Protein AF-A0A954MP20-F1 (afdb_monomer)

pLDDT: mean 70.69, std 10.23, range [48.25, 87.81]

Secondary structure (DSSP, 8-state):
---HHHHHHHHHHTT---------GGG--PPPGGG-----HHHHHHHHHHHHHHHHHHHHHHHHHHHHHHHHHHHHHHHHHHHH---SSSHHHHHHHHHHHHHHHHHHHHHHHHHHHHHTS---HHHHHHHHHHHHHHHHHHHHHHHHHHSS-TT--------SS--

Solvent-accessible surface area (backbone atoms only — not comparable to full-atom values): 10198 Å² total; per-residue (Å²): 134,84,66,75,73,59,58,60,61,50,55,63,62,75,67,62,75,80,82,74,76,70,78,60,70,87,74,59,82,70,76,59,84,88,72,59,84,77,90,49,67,75,60,53,54,51,49,51,51,54,46,51,56,52,30,51,50,39,49,52,51,32,50,47,51,46,52,50,50,53,49,51,54,50,51,55,46,51,53,47,48,74,74,58,75,75,77,89,77,78,60,58,64,62,45,40,55,52,51,48,54,55,48,53,53,35,46,60,45,49,51,51,27,52,49,55,56,50,75,73,49,70,95,40,79,71,45,49,52,53,47,52,51,51,52,50,51,53,52,48,55,56,49,54,54,51,33,70,58,66,72,47,61,94,83,67,69,81,79,73,78,91,74,77,88,82,122

Sequence (167 aa):
MPRTSECNNLLSYLTQPPQSQRFDISKRNCPNPRNLPMPSHQLVDAIRIVVEWAALLIELLGAAIIVAGVTRVAFMRGTIRYLFHLDETGSYDSYKLQLGRTLLLGLEFLVAGDVVRTVALEPTLNNVSVLGLLVAIRTFLSWSLVVELEGRWPWERRRKDDNQAAQ

Structure (mmCIF, N/CA/C/O backbone):
data_AF-A0A954MP20-F1
#
_entry.id   AF-A0A954MP20-F1
#
loop_
_atom_site.group_PDB
_atom_site.id
_atom_site.type_symbol
_atom_site.label_atom_id
_atom_site.label_alt_id
_atom_site.label_comp_id
_atom_site.label_asym_id
_atom_site.label_entity_id
_atom_site.label_seq_id
_atom_site.pdbx_PDB_ins_code
_atom_site.Cartn_x
_atom_site.Cartn_y
_atom_site.Cartn_z
_atom_site.occupancy
_atom_site.B_iso_or_equiv
_atom_site.auth_seq_id
_atom_site.auth_comp_id
_atom_site.auth_asym_id
_atom_site.auth_atom_id
_atom_site.pdbx_PDB_model_num
ATOM 1 N N . MET A 1 1 ? 59.941 35.543 -71.223 1.00 54.75 1 MET A N 1
ATOM 2 C CA . MET A 1 1 ? 58.768 34.808 -71.743 1.00 54.75 1 MET A CA 1
ATOM 3 C C . MET A 1 1 ? 58.861 33.369 -71.239 1.00 54.75 1 MET A C 1
ATOM 5 O O . MET A 1 1 ? 59.816 32.704 -71.627 1.00 54.75 1 MET A O 1
ATOM 9 N N . PRO A 1 2 ? 58.002 32.916 -70.307 1.00 53.09 2 PRO A N 1
ATOM 10 C CA . PRO A 1 2 ? 58.072 31.554 -69.770 1.00 53.09 2 PRO A CA 1
ATOM 11 C C . PRO A 1 2 ? 57.543 30.521 -70.781 1.00 53.09 2 PRO A C 1
ATOM 13 O O . PRO A 1 2 ? 56.690 30.833 -71.612 1.00 53.09 2 PRO A O 1
ATOM 16 N N . ARG A 1 3 ? 58.107 29.305 -70.739 1.00 57.53 3 ARG A N 1
ATOM 17 C CA . ARG A 1 3 ? 57.841 28.202 -71.677 1.00 57.53 3 ARG A CA 1
ATOM 18 C C . ARG A 1 3 ? 56.378 27.763 -71.616 1.00 57.53 3 ARG A C 1
ATOM 20 O O . ARG A 1 3 ? 55.845 27.473 -70.550 1.00 57.53 3 ARG A O 1
ATOM 27 N N . THR A 1 4 ? 55.781 27.580 -72.789 1.00 59.91 4 THR A N 1
ATOM 28 C CA . THR A 1 4 ? 54.437 27.016 -73.009 1.00 59.91 4 THR A CA 1
ATOM 29 C C . THR A 1 4 ? 54.218 25.635 -72.372 1.00 59.91 4 THR A C 1
ATOM 31 O O . THR A 1 4 ? 53.076 25.231 -72.172 1.00 59.91 4 THR A O 1
ATOM 34 N N . SER A 1 5 ? 55.283 24.919 -71.994 1.00 58.00 5 SER A N 1
ATOM 35 C CA . SER A 1 5 ? 55.200 23.608 -71.340 1.00 58.00 5 SER A CA 1
ATOM 36 C C . SER A 1 5 ? 54.710 23.657 -69.888 1.00 58.00 5 SER A C 1
ATOM 38 O O . SER A 1 5 ? 54.125 22.684 -69.423 1.00 58.00 5 SER A O 1
ATOM 40 N N . GLU A 1 6 ? 54.923 24.760 -69.161 1.00 59.94 6 GLU A N 1
ATOM 41 C CA . GLU A 1 6 ? 54.501 24.862 -67.751 1.00 59.94 6 GLU A CA 1
ATOM 42 C C . GLU A 1 6 ? 53.010 25.205 -67.604 1.00 59.94 6 GLU A C 1
ATOM 44 O O . GLU A 1 6 ? 52.360 24.742 -66.667 1.00 59.94 6 GLU A O 1
ATOM 49 N N . CYS A 1 7 ? 52.427 25.928 -68.570 1.00 57.91 7 CYS A N 1
ATOM 50 C CA . CYS A 1 7 ? 50.992 26.239 -68.567 1.00 57.91 7 CYS A CA 1
ATOM 51 C C . CYS A 1 7 ? 50.109 24.994 -68.75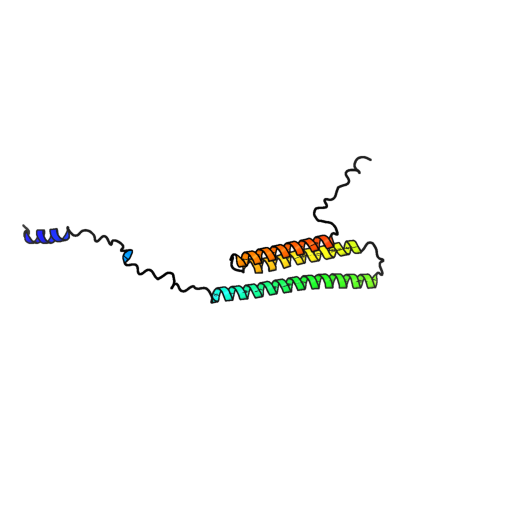2 1.00 57.91 7 CYS A C 1
ATOM 53 O O . CYS A 1 7 ? 49.050 24.912 -68.133 1.00 57.91 7 CYS A O 1
ATOM 55 N N . ASN A 1 8 ? 50.546 24.000 -69.534 1.00 61.44 8 ASN A N 1
ATOM 56 C CA . ASN A 1 8 ? 49.760 22.778 -69.741 1.00 61.44 8 ASN A CA 1
ATOM 57 C C . ASN A 1 8 ? 49.689 21.901 -68.483 1.00 61.44 8 ASN A C 1
ATOM 59 O O . ASN A 1 8 ? 48.638 21.332 -68.204 1.00 61.44 8 ASN A O 1
ATOM 63 N N . ASN A 1 9 ? 50.764 21.843 -67.689 1.00 63.47 9 ASN A N 1
ATOM 64 C CA . ASN A 1 9 ? 50.770 21.078 -66.439 1.00 63.47 9 ASN A CA 1
ATOM 65 C C . ASN A 1 9 ? 49.927 21.738 -65.340 1.00 63.47 9 ASN A C 1
ATOM 67 O O . ASN A 1 9 ? 49.312 21.041 -64.537 1.00 63.47 9 ASN A O 1
ATOM 71 N N . LEU A 1 10 ? 49.839 23.070 -65.303 1.00 58.66 10 LEU A N 1
ATOM 72 C CA . LEU A 1 10 ? 48.977 23.764 -64.340 1.00 58.66 10 LEU A CA 1
ATOM 73 C C . LEU A 1 10 ? 47.486 23.662 -64.696 1.00 58.66 10 LEU A C 1
ATOM 75 O O . LEU A 1 10 ? 46.653 23.550 -63.797 1.00 58.66 10 LEU A O 1
ATOM 79 N N . LEU A 1 11 ? 47.141 23.610 -65.987 1.00 60.56 11 LEU A N 1
ATOM 80 C CA . LEU A 1 11 ? 45.756 23.415 -66.429 1.00 60.56 11 LEU A CA 1
ATOM 81 C C . LEU A 1 11 ? 45.202 22.026 -66.047 1.00 60.56 11 LEU A C 1
ATOM 83 O O . LEU A 1 11 ? 44.003 21.888 -65.794 1.00 60.56 11 LEU A O 1
ATOM 87 N N . SER A 1 12 ? 46.070 21.012 -65.930 1.00 62.41 12 SER A N 1
ATOM 88 C CA . SER A 1 12 ? 45.699 19.685 -65.415 1.00 62.41 12 SER A CA 1
ATOM 89 C C . SER A 1 12 ? 45.431 19.643 -63.907 1.00 62.41 12 SER A C 1
ATOM 91 O O . SER A 1 12 ? 44.674 18.786 -63.460 1.00 62.41 12 SER A O 1
ATOM 93 N N . TYR A 1 13 ? 45.987 20.566 -63.113 1.00 57.72 13 TYR A N 1
ATOM 94 C CA . TYR A 1 13 ? 45.679 20.640 -61.676 1.00 57.72 13 TYR A CA 1
ATOM 95 C C . TYR A 1 13 ? 44.371 21.392 -61.397 1.00 57.72 13 TYR A C 1
ATOM 97 O O . TYR A 1 13 ? 43.641 21.040 -60.475 1.00 57.72 13 TYR A O 1
ATOM 105 N N . LEU A 1 14 ? 44.027 22.390 -62.218 1.00 61.72 14 LEU A N 1
ATOM 106 C CA . LEU A 1 14 ? 42.816 23.205 -62.038 1.00 61.72 14 LEU A CA 1
ATOM 107 C C . LEU A 1 14 ? 41.520 22.531 -62.528 1.00 61.72 14 LEU A C 1
ATOM 109 O O . LEU A 1 14 ? 40.439 23.090 -62.363 1.00 61.72 14 LEU A O 1
ATOM 113 N N . THR A 1 15 ? 41.609 21.332 -63.109 1.00 59.34 15 THR A N 1
ATOM 114 C CA . THR A 1 15 ? 40.466 20.533 -63.591 1.00 59.34 15 THR A CA 1
ATOM 115 C C . THR A 1 15 ? 40.148 19.323 -62.707 1.00 59.34 15 THR A C 1
ATOM 117 O O . THR A 1 15 ? 39.376 18.452 -63.106 1.00 59.34 15 THR A O 1
ATOM 120 N N . GLN A 1 16 ? 40.684 19.258 -61.483 1.00 63.69 16 GLN A N 1
ATOM 121 C CA . GLN A 1 16 ? 40.251 18.260 -60.505 1.00 63.69 16 GLN A CA 1
ATOM 122 C C . GLN A 1 16 ? 39.015 18.768 -59.746 1.00 63.69 16 GLN A C 1
ATOM 124 O O . GLN A 1 16 ? 39.123 19.734 -58.987 1.00 63.69 16 GLN A O 1
ATOM 129 N N . PRO A 1 17 ? 37.829 18.148 -59.919 1.00 60.59 17 PRO A N 1
ATOM 130 C CA . PRO A 1 17 ? 36.687 18.479 -59.083 1.00 60.59 17 PRO A CA 1
ATOM 131 C C . PRO A 1 17 ? 37.026 18.149 -57.621 1.00 60.59 17 PRO A C 1
ATOM 133 O O . PRO A 1 17 ? 37.695 17.140 -57.364 1.00 60.59 17 PRO A O 1
ATOM 136 N N . PRO A 1 18 ? 36.568 18.955 -56.646 1.00 57.44 18 PRO A N 1
ATOM 137 C CA . PRO A 1 18 ? 36.721 18.609 -55.243 1.00 57.44 18 PRO A CA 1
ATOM 138 C C . PRO A 1 18 ? 36.077 17.240 -55.027 1.00 57.44 18 PRO A C 1
ATOM 140 O O . PRO A 1 18 ? 34.925 17.023 -55.408 1.00 57.44 18 PRO A O 1
ATOM 143 N N . GLN A 1 19 ? 36.847 16.307 -54.462 1.00 60.12 19 GLN A N 1
ATOM 144 C CA . GLN A 1 19 ? 36.378 14.994 -54.033 1.00 60.12 19 GLN A CA 1
ATOM 145 C C . GLN A 1 19 ? 35.199 15.210 -53.086 1.00 60.12 19 GLN A C 1
ATOM 147 O O . GLN A 1 19 ? 35.375 15.411 -51.884 1.00 60.12 19 GLN A O 1
ATOM 152 N N . SER A 1 20 ? 33.981 15.208 -53.632 1.00 55.97 20 SER A N 1
ATOM 153 C CA . SER A 1 20 ? 32.793 15.069 -52.815 1.00 55.97 20 SER A CA 1
ATOM 154 C C . SER A 1 20 ? 32.921 13.685 -52.201 1.00 55.97 20 SER A C 1
ATOM 156 O O . SER A 1 20 ? 32.721 12.668 -52.866 1.00 55.97 20 SER A O 1
ATOM 158 N N . GLN A 1 21 ? 33.358 13.637 -50.942 1.00 61.50 21 GLN A N 1
ATOM 159 C CA . GLN A 1 21 ? 33.193 12.465 -50.102 1.00 61.50 21 GLN A CA 1
ATOM 160 C C . GLN A 1 21 ? 31.689 12.270 -49.961 1.00 61.50 21 GLN A C 1
ATOM 162 O O . GLN A 1 21 ? 31.052 12.724 -49.013 1.00 61.50 21 GLN A O 1
ATOM 167 N N . ARG A 1 22 ? 31.102 11.652 -50.985 1.00 59.44 22 ARG A N 1
ATOM 168 C CA . ARG A 1 22 ? 29.764 11.106 -50.974 1.00 59.44 22 ARG A CA 1
ATOM 169 C C . ARG A 1 22 ? 29.811 10.089 -49.844 1.00 59.44 22 ARG A C 1
ATOM 171 O O . ARG A 1 22 ? 30.388 9.020 -50.001 1.00 59.44 22 ARG A O 1
ATOM 178 N N . PHE A 1 23 ? 29.338 10.514 -48.676 1.00 62.81 23 PHE A N 1
ATOM 179 C CA . PHE A 1 23 ? 29.313 9.742 -47.446 1.00 62.81 23 PHE A CA 1
ATOM 180 C C . PHE A 1 23 ? 28.591 8.433 -47.769 1.00 62.81 23 PHE A C 1
ATOM 182 O O . PHE A 1 23 ? 27.371 8.413 -47.931 1.00 62.81 23 PHE A O 1
ATOM 189 N N . ASP A 1 24 ? 29.358 7.370 -48.005 1.00 61.50 24 ASP A N 1
ATOM 190 C CA . ASP A 1 24 ? 28.831 6.123 -48.540 1.00 61.50 24 ASP A CA 1
ATOM 191 C C . ASP A 1 24 ? 28.158 5.360 -47.398 1.00 61.50 24 ASP A C 1
ATOM 193 O O . ASP A 1 24 ? 28.754 4.528 -46.710 1.00 61.50 24 ASP A O 1
ATOM 197 N N . ILE A 1 25 ? 26.888 5.698 -47.151 1.00 61.41 25 ILE A N 1
ATOM 198 C CA . ILE A 1 25 ? 26.038 5.042 -46.152 1.00 61.41 25 ILE A CA 1
ATOM 199 C C . ILE A 1 25 ? 25.963 3.528 -46.425 1.00 61.41 25 ILE A C 1
ATOM 201 O O . ILE A 1 25 ? 25.756 2.760 -45.487 1.00 61.41 25 ILE A O 1
ATOM 205 N N . SER A 1 26 ? 26.204 3.090 -47.669 1.00 65.25 26 SER A N 1
ATOM 206 C CA . SER A 1 26 ? 26.162 1.686 -48.082 1.00 65.25 26 SER A CA 1
ATOM 207 C C . SER A 1 26 ? 27.328 0.846 -47.554 1.00 65.25 26 SER A C 1
ATOM 209 O O . SER A 1 26 ? 27.229 -0.379 -47.538 1.00 65.25 26 SER A O 1
ATOM 211 N N . LYS A 1 27 ? 28.429 1.472 -47.121 1.00 58.22 27 LYS A N 1
ATOM 212 C CA . LYS A 1 27 ? 29.595 0.788 -46.534 1.00 58.22 27 LYS A CA 1
ATOM 213 C C . LYS A 1 27 ? 29.585 0.798 -45.007 1.00 58.22 27 LYS A C 1
ATOM 215 O O . LYS A 1 27 ? 30.504 0.255 -44.393 1.00 58.22 27 LYS A O 1
ATOM 220 N N . ARG A 1 28 ? 28.568 1.394 -44.370 1.00 69.75 28 ARG A N 1
ATOM 221 C CA . ARG A 1 28 ? 28.416 1.284 -42.918 1.00 69.75 28 ARG A CA 1
ATOM 222 C C . ARG A 1 28 ? 28.079 -0.164 -42.592 1.00 69.75 28 ARG A C 1
ATOM 224 O O . ARG A 1 28 ? 26.984 -0.634 -42.882 1.00 69.75 28 ARG A O 1
ATOM 231 N N . ASN A 1 29 ? 29.049 -0.865 -42.009 1.00 70.50 29 ASN A N 1
ATOM 232 C CA . ASN A 1 29 ? 28.870 -2.194 -41.444 1.00 70.50 29 ASN A CA 1
ATOM 233 C C . ASN A 1 29 ? 27.948 -2.057 -40.222 1.00 70.50 29 ASN A C 1
ATOM 235 O O . ASN A 1 29 ? 28.411 -1.901 -39.094 1.00 70.50 29 ASN A O 1
ATOM 239 N N . CYS A 1 30 ? 26.639 -1.971 -40.466 1.00 68.94 30 CYS A N 1
ATOM 240 C CA . CYS A 1 30 ? 25.651 -1.857 -39.409 1.00 68.94 30 CYS A CA 1
ATOM 241 C C . CYS A 1 30 ? 25.698 -3.149 -38.583 1.00 68.94 30 CYS A C 1
ATOM 243 O O . CYS A 1 30 ? 25.493 -4.227 -39.149 1.00 68.94 30 CYS A O 1
ATOM 245 N N . PRO A 1 31 ? 25.963 -3.078 -37.268 1.00 69.69 31 PRO A N 1
ATOM 246 C CA . PRO A 1 31 ? 25.858 -4.252 -36.421 1.00 69.69 31 PRO A CA 1
ATOM 247 C C . PRO A 1 31 ? 24.433 -4.804 -36.523 1.00 69.69 31 PRO A C 1
ATOM 249 O O . PRO A 1 31 ? 23.455 -4.056 -36.494 1.00 69.69 31 PRO A O 1
ATOM 252 N N . ASN A 1 32 ? 24.316 -6.121 -36.690 1.00 78.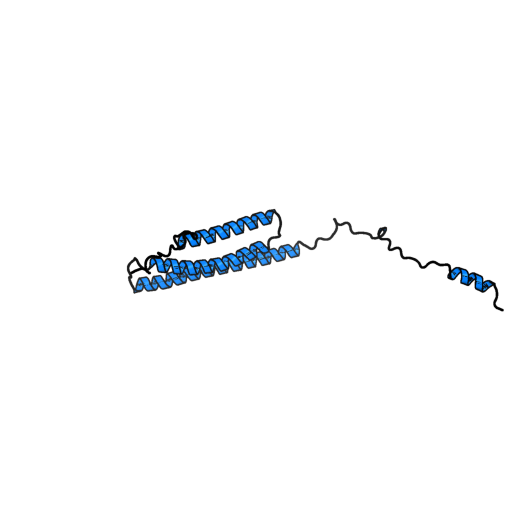06 32 ASN A N 1
ATOM 253 C CA . ASN A 1 32 ? 23.025 -6.795 -36.747 1.00 78.06 32 ASN A CA 1
ATOM 254 C C . ASN A 1 32 ? 22.259 -6.511 -35.437 1.00 78.06 32 ASN A C 1
ATOM 256 O O . ASN A 1 32 ? 22.792 -6.828 -34.370 1.00 78.06 32 ASN A O 1
ATOM 260 N N . PRO A 1 33 ? 21.030 -5.962 -35.474 1.00 69.12 33 PRO A N 1
ATOM 261 C CA . PRO A 1 33 ? 20.286 -5.590 -34.269 1.00 69.12 33 PRO A CA 1
ATOM 262 C C . PRO A 1 33 ? 19.947 -6.778 -33.352 1.00 69.12 33 PRO A C 1
ATOM 264 O O . PRO A 1 33 ? 19.604 -6.580 -32.193 1.00 69.12 33 PRO A O 1
ATOM 267 N N . ARG A 1 34 ? 20.079 -8.021 -33.834 1.00 74.56 34 ARG A N 1
ATOM 268 C CA . ARG A 1 34 ? 19.972 -9.232 -33.001 1.00 74.56 34 ARG A CA 1
ATOM 269 C C . ARG A 1 34 ? 21.188 -9.494 -32.109 1.00 74.56 34 ARG A C 1
ATOM 271 O O . ARG A 1 34 ? 21.071 -10.242 -31.148 1.00 74.56 34 ARG A O 1
ATOM 278 N N . ASN A 1 35 ? 22.333 -8.896 -32.428 1.00 68.75 35 ASN A N 1
ATOM 279 C CA . ASN A 1 35 ? 23.622 -9.191 -31.801 1.00 68.75 35 ASN A CA 1
ATOM 280 C C . ASN A 1 35 ? 24.103 -8.032 -30.912 1.00 68.75 35 ASN A C 1
ATOM 282 O O . ASN A 1 35 ? 25.288 -7.943 -30.594 1.00 68.75 35 ASN A O 1
ATOM 286 N N . LEU A 1 36 ? 23.198 -7.121 -30.545 1.00 78.81 36 LEU A N 1
ATOM 287 C CA . LEU A 1 36 ? 23.486 -6.077 -29.570 1.00 78.81 36 LEU A CA 1
ATOM 288 C C . LEU A 1 36 ? 23.639 -6.737 -28.190 1.00 78.81 36 LEU A C 1
ATOM 290 O O . LEU A 1 36 ? 22.712 -7.422 -27.751 1.00 78.81 36 LEU A O 1
ATOM 294 N N . PRO A 1 37 ? 24.781 -6.568 -27.497 1.00 65.75 37 PRO A N 1
ATOM 295 C CA . PRO A 1 37 ? 24.908 -7.021 -26.120 1.00 65.75 37 PRO A CA 1
ATOM 296 C C . PRO A 1 37 ? 23.893 -6.242 -25.283 1.00 65.75 37 PRO A C 1
ATOM 298 O O . PRO A 1 37 ? 24.040 -5.039 -25.096 1.00 65.75 37 PRO A O 1
ATOM 301 N N . MET A 1 38 ? 22.834 -6.913 -24.829 1.00 68.69 38 MET A N 1
ATOM 302 C CA . MET A 1 38 ? 21.820 -6.324 -23.954 1.00 68.69 38 MET A CA 1
ATOM 303 C C . MET A 1 38 ? 22.445 -6.137 -22.561 1.00 68.69 3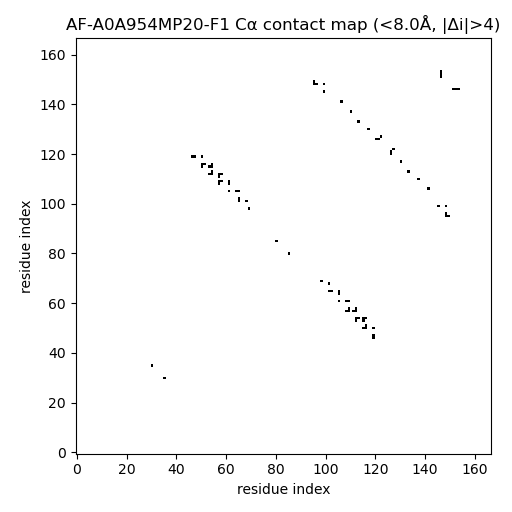8 MET A C 1
ATOM 305 O O . MET A 1 38 ? 22.676 -7.135 -21.873 1.00 68.69 38 MET A O 1
ATOM 309 N N . PRO A 1 39 ? 22.722 -4.907 -22.095 1.00 64.75 39 PRO A N 1
ATOM 310 C CA . PRO A 1 39 ? 23.233 -4.700 -20.748 1.00 64.75 39 PRO A CA 1
ATOM 311 C C . PRO A 1 39 ? 22.037 -4.773 -19.791 1.00 64.75 39 PRO A C 1
ATOM 313 O O . PRO A 1 39 ? 21.283 -3.811 -19.704 1.00 64.75 39 PRO A O 1
ATOM 316 N N . SER A 1 40 ? 21.761 -5.919 -19.150 1.00 60.91 40 SER A N 1
ATOM 317 C CA . SER A 1 40 ? 20.485 -6.030 -18.405 1.0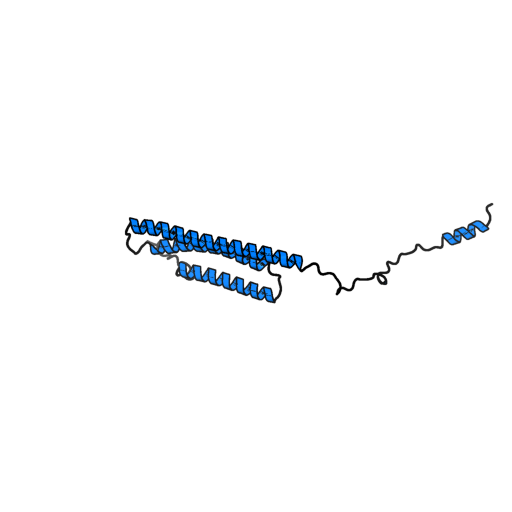0 60.91 40 SER A CA 1
ATOM 318 C C . SER A 1 40 ? 20.395 -7.023 -17.242 1.00 60.91 40 SER A C 1
ATOM 320 O O . SER A 1 40 ? 19.758 -6.672 -16.258 1.00 60.91 40 SER A O 1
ATOM 322 N N . HIS A 1 41 ? 21.036 -8.199 -17.250 1.00 61.28 41 HIS A N 1
ATOM 323 C CA . HIS A 1 41 ? 20.802 -9.166 -16.155 1.00 61.28 41 HIS A CA 1
ATOM 324 C C . HIS A 1 41 ? 21.316 -8.695 -14.782 1.00 61.28 41 HIS A C 1
ATOM 326 O O . HIS A 1 41 ? 20.551 -8.659 -13.825 1.00 61.28 41 HIS A O 1
ATOM 332 N N . GLN A 1 42 ? 22.566 -8.222 -14.683 1.00 75.00 42 GLN A N 1
ATOM 333 C CA . GLN A 1 42 ? 23.117 -7.801 -13.383 1.00 75.00 42 GLN A CA 1
ATOM 334 C C . GLN A 1 42 ? 22.418 -6.571 -12.778 1.00 75.00 42 GLN A C 1
ATOM 336 O O . GLN A 1 42 ? 22.336 -6.447 -11.560 1.00 75.00 42 GLN A O 1
ATOM 341 N N . LEU A 1 43 ? 21.905 -5.662 -13.613 1.00 77.25 43 LEU A N 1
ATOM 342 C CA . LEU A 1 43 ? 21.218 -4.456 -13.147 1.00 77.25 43 LEU A CA 1
ATOM 343 C C . LEU A 1 43 ? 19.800 -4.770 -12.657 1.00 77.25 43 LEU A C 1
ATOM 345 O O . LEU A 1 43 ? 19.392 -4.268 -11.612 1.00 77.25 43 LEU A O 1
ATOM 349 N N . VAL A 1 44 ? 19.061 -5.610 -13.387 1.00 77.25 44 VAL A N 1
ATOM 350 C CA . VAL A 1 44 ? 17.694 -6.001 -13.014 1.00 77.25 44 VAL A CA 1
ATOM 351 C C . VAL A 1 44 ? 17.701 -6.827 -11.726 1.00 77.25 44 VAL A C 1
ATOM 353 O O . VAL A 1 44 ? 16.888 -6.571 -10.840 1.00 77.25 44 VAL A O 1
ATOM 356 N N . ASP A 1 45 ? 18.659 -7.745 -11.569 1.00 82.62 45 ASP A N 1
ATOM 357 C CA . ASP A 1 45 ? 18.794 -8.552 -10.350 1.00 82.62 45 ASP A CA 1
ATOM 358 C C . ASP A 1 45 ? 19.183 -7.690 -9.137 1.00 82.62 45 ASP A C 1
ATOM 360 O O . ASP A 1 45 ? 18.617 -7.846 -8.053 1.00 82.62 45 ASP A O 1
ATOM 364 N N . ALA A 1 46 ? 20.080 -6.714 -9.326 1.00 83.31 46 ALA A N 1
ATOM 365 C CA . ALA A 1 46 ? 20.446 -5.763 -8.279 1.00 83.31 46 ALA A CA 1
ATOM 366 C C . ALA A 1 46 ? 19.255 -4.894 -7.838 1.00 83.31 46 ALA A C 1
ATOM 368 O O . ALA A 1 46 ? 19.039 -4.707 -6.640 1.00 83.31 46 ALA A O 1
ATOM 369 N N . ILE A 1 47 ? 18.453 -4.394 -8.785 1.00 82.00 47 ILE A N 1
ATOM 370 C CA . ILE A 1 47 ? 17.253 -3.600 -8.482 1.00 82.00 47 ILE A CA 1
ATOM 371 C C . ILE A 1 47 ? 16.225 -4.447 -7.726 1.00 82.00 47 ILE A C 1
ATOM 373 O O . ILE A 1 47 ? 15.701 -3.991 -6.710 1.00 82.00 47 ILE A O 1
ATOM 377 N N . ARG A 1 48 ? 15.965 -5.684 -8.170 1.00 83.75 48 ARG A N 1
ATOM 378 C CA . ARG A 1 48 ? 15.021 -6.599 -7.505 1.00 83.75 48 ARG A CA 1
ATOM 379 C C . ARG A 1 48 ? 15.413 -6.867 -6.058 1.00 83.75 48 ARG A C 1
ATOM 381 O O . ARG A 1 48 ? 14.566 -6.738 -5.182 1.00 83.75 48 ARG A O 1
ATOM 388 N N . ILE A 1 49 ? 16.692 -7.146 -5.808 1.00 86.12 49 ILE A N 1
ATOM 389 C CA . ILE A 1 49 ? 17.228 -7.336 -4.457 1.00 86.12 49 ILE A CA 1
ATOM 390 C C . ILE A 1 49 ? 16.970 -6.105 -3.588 1.00 86.12 49 ILE A C 1
ATOM 392 O O 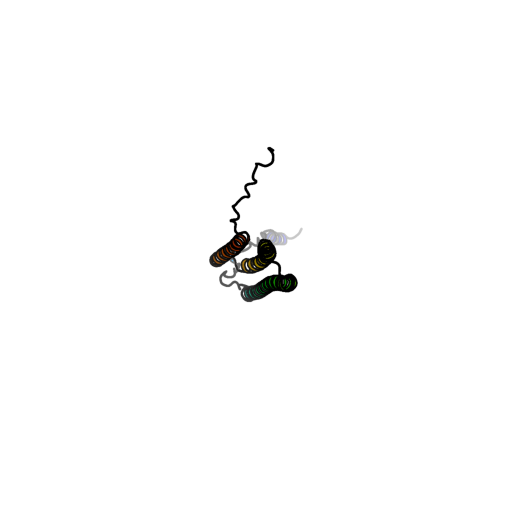. ILE A 1 49 ? 16.391 -6.229 -2.512 1.00 86.12 49 ILE A O 1
ATOM 396 N N . VAL A 1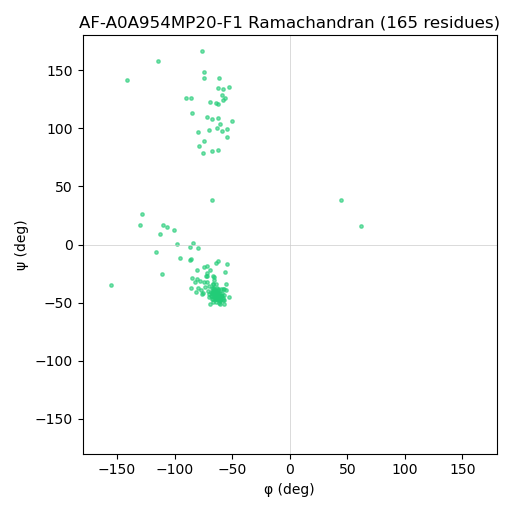 50 ? 17.332 -4.907 -4.053 1.00 85.25 50 VAL A N 1
ATOM 397 C CA . VAL A 1 50 ? 17.147 -3.675 -3.267 1.00 85.25 50 VAL A CA 1
ATOM 398 C C . VAL A 1 50 ? 15.672 -3.441 -2.942 1.00 85.25 50 VAL A C 1
ATOM 400 O O . VAL A 1 50 ? 15.336 -3.078 -1.817 1.00 85.25 50 VAL A O 1
ATOM 403 N N . VAL A 1 51 ? 14.789 -3.675 -3.910 1.00 83.06 51 VAL A N 1
ATOM 404 C CA . VAL A 1 51 ? 13.340 -3.493 -3.767 1.00 83.06 51 VAL A CA 1
ATOM 405 C C . VAL A 1 51 ? 12.749 -4.498 -2.792 1.00 83.06 51 VAL A C 1
ATOM 407 O O . VAL A 1 51 ? 11.916 -4.124 -1.972 1.00 83.06 51 VAL A O 1
ATOM 410 N N . GLU A 1 52 ? 13.177 -5.755 -2.859 1.00 82.06 52 GLU A N 1
ATOM 411 C CA . GLU A 1 52 ? 12.705 -6.806 -1.966 1.00 82.06 52 GLU A CA 1
ATOM 412 C C . GLU A 1 52 ? 13.100 -6.500 -0.519 1.00 82.06 52 GLU A C 1
ATOM 414 O O . GLU A 1 52 ? 12.233 -6.473 0.352 1.00 82.06 52 GLU A O 1
ATOM 419 N N . TRP A 1 53 ? 14.360 -6.126 -0.274 1.00 87.81 53 TRP A N 1
ATOM 420 C CA . TRP A 1 53 ? 14.813 -5.689 1.051 1.00 87.81 53 TRP A CA 1
ATOM 421 C C . TRP A 1 53 ? 14.095 -4.426 1.540 1.00 87.81 53 TRP A C 1
ATOM 423 O O . TRP A 1 53 ? 13.727 -4.346 2.712 1.00 87.81 53 TRP A O 1
ATOM 433 N N . ALA A 1 54 ? 13.866 -3.447 0.661 1.00 81.44 54 ALA A N 1
ATOM 434 C CA . ALA A 1 54 ? 13.145 -2.226 1.008 1.00 81.44 54 ALA A CA 1
ATOM 435 C C . ALA A 1 54 ? 11.682 -2.512 1.376 1.00 81.44 54 ALA A C 1
ATOM 437 O O . ALA A 1 54 ? 11.197 -2.015 2.391 1.00 81.44 54 ALA A O 1
ATOM 438 N N . ALA A 1 55 ? 10.989 -3.340 0.591 1.00 81.25 55 ALA A N 1
ATOM 439 C CA . ALA A 1 55 ? 9.614 -3.739 0.865 1.00 81.25 55 ALA A CA 1
ATOM 440 C C . ALA A 1 55 ? 9.511 -4.490 2.200 1.00 81.25 55 ALA A C 1
ATOM 442 O O . ALA A 1 55 ? 8.656 -4.156 3.017 1.00 81.25 55 ALA A O 1
ATOM 443 N N . LEU A 1 56 ? 10.427 -5.429 2.453 1.00 84.44 56 LEU A N 1
ATOM 444 C CA . LEU A 1 56 ? 10.465 -6.227 3.681 1.00 84.44 56 LEU A CA 1
ATOM 445 C C . LEU A 1 56 ? 10.728 -5.348 4.915 1.00 84.44 56 LEU A C 1
ATOM 447 O O . LEU A 1 56 ? 10.079 -5.514 5.944 1.00 84.44 56 LEU A O 1
ATOM 451 N N . LEU A 1 57 ? 11.618 -4.354 4.807 1.00 84.69 57 LEU A N 1
ATOM 452 C CA . LEU A 1 57 ? 11.839 -3.366 5.869 1.00 84.69 57 LEU A CA 1
ATOM 453 C C . LEU A 1 57 ? 10.586 -2.537 6.161 1.00 84.69 57 LEU A C 1
ATOM 455 O O . LEU A 1 57 ? 10.257 -2.329 7.328 1.00 84.69 57 LEU A O 1
ATOM 459 N N . ILE A 1 58 ? 9.885 -2.067 5.125 1.00 77.31 58 ILE A N 1
ATOM 460 C CA . ILE A 1 58 ? 8.662 -1.272 5.297 1.00 77.31 58 ILE A CA 1
ATOM 461 C C . ILE A 1 58 ? 7.543 -2.126 5.903 1.00 77.31 58 ILE A C 1
ATOM 463 O O . ILE A 1 58 ? 6.849 -1.660 6.805 1.00 77.31 58 ILE A O 1
ATOM 467 N N . GLU A 1 59 ? 7.394 -3.375 5.462 1.00 79.81 59 GLU A N 1
ATOM 468 C CA . GLU A 1 59 ? 6.427 -4.323 6.018 1.00 79.81 59 GLU A CA 1
ATOM 469 C C . GLU A 1 59 ? 6.701 -4.585 7.503 1.00 79.81 59 GLU A C 1
ATOM 471 O O . GLU A 1 59 ? 5.798 -4.472 8.334 1.00 79.81 59 GLU A O 1
ATOM 476 N N . LEU A 1 60 ? 7.959 -4.848 7.859 1.00 83.56 60 LEU A N 1
ATOM 477 C CA . LEU A 1 60 ? 8.368 -5.124 9.235 1.00 83.56 60 LEU A CA 1
ATOM 478 C C . LEU A 1 60 ? 8.197 -3.892 10.134 1.00 83.56 60 LEU A C 1
ATOM 480 O O . LEU A 1 60 ? 7.761 -4.012 11.279 1.00 83.56 60 LEU A O 1
ATOM 484 N N . LEU A 1 61 ? 8.465 -2.697 9.605 1.00 80.00 61 LEU A N 1
ATOM 485 C CA . LEU A 1 61 ? 8.264 -1.433 10.309 1.00 80.00 61 LEU A CA 1
ATOM 486 C C . LEU A 1 61 ? 6.772 -1.118 10.499 1.00 80.00 61 LEU A C 1
ATOM 488 O O . LEU A 1 61 ? 6.361 -0.749 11.599 1.00 80.00 61 LEU A O 1
ATOM 492 N N . GLY A 1 62 ? 5.945 -1.333 9.473 1.00 73.00 62 GLY A N 1
ATOM 493 C CA . GLY A 1 62 ? 4.488 -1.210 9.561 1.00 73.00 62 GLY A CA 1
ATOM 494 C C . GLY A 1 62 ? 3.891 -2.183 10.581 1.00 73.00 62 GLY A C 1
ATOM 495 O O . GLY A 1 62 ? 3.132 -1.772 11.461 1.00 73.00 62 GLY A O 1
ATOM 496 N N . ALA A 1 63 ? 4.301 -3.453 10.535 1.00 76.56 63 ALA A N 1
ATOM 497 C CA . ALA A 1 63 ? 3.906 -4.466 11.508 1.00 76.56 63 ALA A CA 1
ATOM 498 C C . ALA A 1 63 ? 4.337 -4.086 12.934 1.00 76.56 63 ALA A C 1
ATOM 500 O O . ALA A 1 63 ? 3.534 -4.169 13.865 1.00 76.56 63 ALA A O 1
ATOM 501 N N . ALA A 1 64 ? 5.570 -3.601 13.114 1.00 81.06 64 ALA A N 1
ATOM 502 C CA . ALA A 1 64 ? 6.070 -3.153 14.410 1.00 81.06 64 ALA A CA 1
ATOM 503 C C . ALA A 1 64 ? 5.262 -1.972 14.970 1.00 81.06 64 ALA A C 1
ATOM 505 O O . ALA A 1 64 ? 4.938 -1.978 16.157 1.00 81.06 64 ALA A O 1
ATOM 506 N N . ILE A 1 65 ? 4.883 -0.993 14.139 1.00 78.44 65 ILE A N 1
ATOM 507 C CA . ILE A 1 65 ? 4.030 0.136 14.553 1.00 78.44 65 ILE A CA 1
ATOM 508 C C . ILE A 1 65 ? 2.654 -0.360 15.005 1.00 78.44 65 ILE A C 1
ATOM 510 O O . ILE A 1 65 ? 2.175 0.063 16.059 1.00 78.44 65 ILE A O 1
ATOM 514 N N . ILE A 1 66 ? 2.030 -1.269 14.248 1.00 74.69 66 ILE A N 1
ATOM 515 C CA . ILE A 1 66 ? 0.722 -1.842 14.600 1.00 74.69 66 ILE A CA 1
ATOM 516 C C . ILE A 1 66 ? 0.817 -2.576 15.941 1.00 74.69 66 ILE A C 1
ATOM 518 O O . ILE A 1 66 ? 0.048 -2.288 16.860 1.00 74.69 66 ILE A O 1
ATOM 522 N N . VAL A 1 67 ? 1.794 -3.475 16.089 1.00 81.19 67 VAL A N 1
ATOM 523 C CA . VAL A 1 67 ? 2.007 -4.243 17.323 1.00 81.19 67 VAL A CA 1
ATOM 524 C C . VAL A 1 67 ? 2.303 -3.316 18.500 1.00 81.19 67 VAL A C 1
ATOM 526 O O . VAL A 1 67 ? 1.707 -3.479 19.565 1.00 81.19 67 VAL A O 1
ATOM 529 N N . ALA A 1 68 ? 3.167 -2.314 18.329 1.00 78.56 68 ALA A N 1
ATOM 530 C CA . ALA A 1 68 ? 3.492 -1.352 19.376 1.00 78.56 68 ALA A CA 1
ATOM 531 C C . ALA A 1 68 ? 2.274 -0.504 19.775 1.00 78.56 68 ALA A C 1
ATOM 533 O O . ALA A 1 68 ? 2.037 -0.294 20.966 1.00 78.56 68 ALA A O 1
ATOM 534 N N . GLY A 1 69 ? 1.472 -0.055 18.806 1.00 73.75 69 GLY A N 1
ATOM 535 C CA . GLY A 1 69 ? 0.238 0.692 19.042 1.00 73.75 69 GLY A CA 1
ATOM 536 C C . GLY A 1 69 ? -0.784 -0.126 19.828 1.00 73.75 69 GLY A C 1
ATOM 537 O O . GLY A 1 69 ? -1.263 0.324 20.872 1.00 73.75 69 GLY A O 1
ATOM 538 N N . VAL A 1 70 ? -1.054 -1.357 19.382 1.00 72.88 70 VAL A N 1
ATOM 539 C CA . VAL A 1 70 ? -1.968 -2.288 20.061 1.00 72.88 70 VAL A CA 1
ATOM 540 C C . VAL A 1 70 ? -1.465 -2.609 21.466 1.00 72.88 70 VAL A C 1
ATOM 542 O O . VAL A 1 70 ? -2.227 -2.486 22.423 1.00 72.88 70 VAL A O 1
ATOM 545 N N . THR A 1 71 ? -0.182 -2.942 21.619 1.00 79.75 71 THR A N 1
ATOM 546 C CA . THR A 1 71 ? 0.419 -3.287 22.918 1.00 79.75 71 THR A CA 1
ATOM 547 C C . THR A 1 71 ? 0.371 -2.107 23.883 1.00 79.75 71 THR A C 1
ATOM 549 O O . THR A 1 71 ? -0.016 -2.275 25.037 1.00 79.75 71 THR A O 1
ATOM 552 N N . ARG A 1 72 ? 0.689 -0.889 23.426 1.00 79.81 72 ARG A N 1
ATOM 553 C CA . ARG A 1 72 ? 0.626 0.324 24.254 1.00 79.81 72 ARG A CA 1
ATOM 554 C C . ARG A 1 72 ? -0.800 0.610 24.724 1.00 79.81 72 ARG A C 1
ATOM 556 O O . ARG A 1 72 ? -1.001 0.881 25.906 1.00 79.81 72 ARG A O 1
ATOM 563 N N . VAL A 1 73 ? -1.787 0.544 23.827 1.00 72.75 73 VAL A N 1
ATOM 564 C CA . VAL A 1 73 ? -3.203 0.765 24.171 1.00 72.75 73 VAL A CA 1
ATOM 565 C C . VAL A 1 73 ? -3.711 -0.327 25.115 1.00 72.75 73 VAL A C 1
ATOM 567 O O . VAL A 1 73 ? -4.366 -0.010 26.109 1.00 72.75 73 VAL A O 1
ATOM 570 N N . ALA A 1 74 ? -3.375 -1.591 24.848 1.00 72.81 74 ALA A N 1
ATOM 571 C CA . ALA A 1 74 ? -3.743 -2.727 25.686 1.00 72.81 74 ALA A CA 1
ATOM 572 C C . ALA A 1 74 ? -3.121 -2.632 27.087 1.00 72.81 74 ALA A C 1
ATOM 574 O O . ALA A 1 74 ? -3.825 -2.824 28.072 1.00 72.81 74 ALA A O 1
ATOM 575 N N . PHE A 1 75 ? -1.843 -2.260 27.195 1.00 79.50 75 PHE A N 1
ATOM 576 C CA . PHE A 1 75 ? -1.144 -2.099 28.471 1.00 79.50 75 PHE A CA 1
ATOM 577 C C . PHE A 1 75 ? -1.695 -0.925 29.288 1.00 79.50 75 PHE A C 1
ATOM 579 O O . PHE A 1 75 ? -2.001 -1.069 30.472 1.00 79.50 75 PHE A O 1
ATOM 586 N N . MET A 1 76 ? -1.891 0.234 28.653 1.00 73.12 76 MET A N 1
ATOM 587 C CA . MET A 1 76 ? -2.415 1.428 29.318 1.00 73.12 76 MET A CA 1
ATOM 588 C C . MET A 1 76 ? -3.850 1.205 29.812 1.00 73.12 76 MET A C 1
ATOM 590 O O . MET A 1 76 ? -4.171 1.545 30.949 1.00 73.12 76 MET A O 1
ATOM 594 N N . ARG A 1 77 ? -4.701 0.554 29.008 1.00 65.00 77 ARG A N 1
ATOM 595 C CA . ARG A 1 77 ? -6.062 0.193 29.429 1.00 65.00 77 ARG A CA 1
ATOM 596 C C . ARG A 1 77 ? -6.108 -0.963 30.409 1.00 65.00 77 ARG A C 1
ATOM 598 O O . ARG A 1 77 ? -6.938 -0.912 31.298 1.00 65.00 77 ARG A O 1
ATOM 605 N N . GLY A 1 78 ? -5.25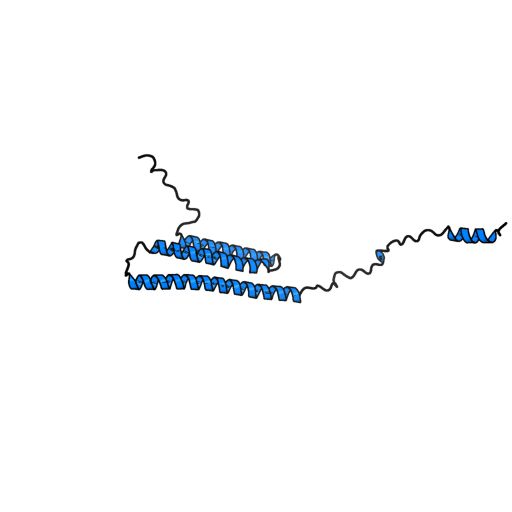4 -1.974 30.281 1.00 66.88 78 GLY A N 1
ATOM 606 C CA . GLY A 1 78 ? -5.151 -3.062 31.255 1.00 66.88 78 GLY A CA 1
ATOM 607 C C . GLY A 1 78 ? -4.796 -2.522 32.637 1.00 66.88 78 GLY A C 1
ATOM 608 O O . GLY A 1 78 ? -5.437 -2.875 33.620 1.00 66.88 78 GLY A O 1
ATOM 609 N N . THR A 1 79 ? -3.876 -1.559 32.685 1.00 66.44 79 THR A N 1
ATOM 610 C CA . THR A 1 79 ? -3.485 -0.863 33.917 1.00 66.44 79 THR A CA 1
ATOM 611 C C . THR A 1 79 ? -4.628 -0.004 34.467 1.00 66.44 79 THR A C 1
ATOM 613 O O . THR A 1 79 ? -4.957 -0.104 35.643 1.00 66.44 79 THR A O 1
ATOM 616 N N . ILE A 1 80 ? -5.295 0.791 33.622 1.00 57.19 80 ILE A N 1
ATOM 617 C CA . ILE A 1 80 ? -6.441 1.626 34.029 1.00 57.19 80 ILE A CA 1
ATOM 618 C C . ILE A 1 80 ? -7.646 0.771 34.452 1.00 57.19 80 ILE A C 1
ATOM 620 O O . ILE A 1 80 ? -8.311 1.100 35.424 1.00 57.19 80 ILE A O 1
ATOM 624 N N . ARG A 1 81 ? -7.924 -0.344 33.772 1.00 61.34 81 ARG A N 1
ATOM 625 C CA . ARG A 1 81 ? -9.048 -1.246 34.068 1.00 61.34 81 ARG A CA 1
ATOM 626 C C . ARG A 1 81 ? -8.819 -2.025 35.357 1.00 61.34 81 ARG A C 1
ATOM 628 O O . ARG A 1 81 ? -9.749 -2.153 36.145 1.00 61.34 81 ARG A O 1
ATOM 635 N N . TYR A 1 82 ? -7.584 -2.475 35.586 1.00 58.66 82 TYR A N 1
ATOM 636 C CA . TYR A 1 82 ? -7.174 -3.091 36.847 1.00 58.66 82 TYR A CA 1
ATOM 637 C C . TYR A 1 82 ? -7.290 -2.107 38.021 1.00 58.66 82 TYR A C 1
ATOM 639 O O . TYR A 1 82 ? -7.731 -2.496 39.098 1.00 58.66 82 TYR A O 1
ATOM 647 N N . LEU A 1 83 ? -6.958 -0.827 37.804 1.00 55.91 83 LEU A N 1
ATOM 648 C CA . LEU A 1 83 ? -6.961 0.185 38.862 1.00 55.91 83 LEU A CA 1
ATOM 649 C C . LEU A 1 83 ? -8.331 0.845 39.111 1.00 55.91 83 LEU A C 1
ATOM 651 O O . LEU A 1 83 ? -8.586 1.259 40.237 1.00 55.91 83 LEU A O 1
ATOM 655 N N . PHE A 1 84 ? -9.208 0.952 38.104 1.00 56.19 84 PHE A N 1
ATOM 656 C CA . PHE A 1 84 ? -10.438 1.754 38.204 1.00 56.19 84 PHE A CA 1
ATOM 657 C C . PHE A 1 84 ? -11.771 0.998 38.106 1.00 56.19 84 PHE A C 1
ATOM 659 O O . PHE A 1 84 ? -12.782 1.640 38.354 1.00 56.19 84 PHE A O 1
ATOM 666 N N . HIS A 1 85 ? -11.830 -0.310 37.803 1.00 52.31 85 HIS A N 1
ATOM 667 C CA . HIS A 1 85 ? -13.089 -1.097 37.848 1.00 52.31 85 HIS A CA 1
ATOM 668 C C . HIS A 1 85 ? -14.315 -0.387 37.206 1.00 52.31 85 HIS A C 1
ATOM 670 O O . HIS A 1 85 ? -15.426 -0.430 37.724 1.00 52.31 85 HIS A O 1
ATOM 676 N N . LEU A 1 86 ? -14.113 0.326 36.091 1.00 52.41 86 LEU A N 1
ATOM 677 C CA . LEU A 1 86 ? -15.164 1.137 35.469 1.00 52.41 86 LEU A CA 1
ATOM 678 C C . LEU A 1 86 ? -16.033 0.295 34.526 1.00 52.41 86 LEU A C 1
ATOM 680 O O . LEU A 1 86 ? -15.528 -0.369 33.615 1.00 52.41 86 LEU A O 1
ATOM 684 N N . ASP A 1 87 ? -17.333 0.374 34.789 1.00 49.00 87 ASP A N 1
ATOM 685 C CA . ASP A 1 87 ? -18.432 -0.361 34.170 1.00 49.00 87 ASP A CA 1
ATOM 686 C C . ASP A 1 87 ? -18.819 0.157 32.760 1.00 49.00 87 ASP A C 1
ATOM 688 O O . ASP A 1 87 ? -18.400 1.227 32.309 1.00 49.00 87 ASP A O 1
ATOM 692 N N . GLU A 1 88 ? -19.608 -0.649 32.049 1.00 59.94 88 GLU A N 1
ATOM 693 C CA . GLU A 1 88 ? -19.398 -1.069 30.653 1.00 59.94 88 GLU A CA 1
ATOM 694 C C . GLU A 1 88 ? -19.847 -0.205 29.448 1.00 59.94 88 GLU A C 1
ATOM 696 O O . GLU A 1 88 ? -19.625 -0.643 28.323 1.00 59.94 88 GLU A O 1
ATOM 701 N N . THR A 1 89 ? -20.429 0.993 29.546 1.00 52.00 89 THR A N 1
ATOM 702 C CA . THR A 1 89 ? -21.219 1.498 28.383 1.00 52.00 89 THR A CA 1
ATOM 703 C C . THR A 1 89 ? -20.663 2.698 27.600 1.00 52.00 89 THR A C 1
ATOM 705 O O . THR A 1 89 ? -20.916 2.801 26.403 1.00 52.00 89 THR A O 1
ATOM 708 N N . GLY A 1 90 ? -19.839 3.573 28.193 1.00 54.19 90 GLY A N 1
ATOM 709 C CA . GLY A 1 90 ? -19.278 4.755 27.495 1.00 54.19 90 GLY A CA 1
ATOM 710 C C . GLY A 1 90 ? -17.877 4.571 26.884 1.00 54.19 90 GLY A C 1
ATOM 711 O O . GLY A 1 90 ? -17.401 5.405 26.112 1.00 54.19 90 GLY A O 1
ATOM 712 N N . SER A 1 91 ? -17.181 3.483 27.227 1.00 57.72 91 SER A N 1
ATOM 713 C CA . SER A 1 91 ? -15.761 3.280 26.877 1.00 57.72 91 SER A CA 1
ATOM 714 C C . SER A 1 91 ? -15.521 2.648 25.498 1.00 57.72 91 SER A C 1
ATOM 716 O O . SER A 1 91 ? -14.387 2.665 25.003 1.00 57.72 91 SER A O 1
ATOM 718 N N . TYR A 1 92 ? -16.561 2.089 24.869 1.00 59.47 92 TYR A N 1
ATOM 719 C CA . TYR A 1 92 ? -16.438 1.346 23.611 1.00 59.47 92 TYR A CA 1
ATOM 720 C C . TYR A 1 92 ? -16.279 2.272 22.395 1.00 59.47 92 TYR A C 1
ATOM 722 O O . TYR A 1 92 ? -15.420 2.034 21.548 1.00 59.47 92 TYR A O 1
ATOM 730 N N . ASP A 1 93 ? -16.992 3.399 22.358 1.00 65.69 93 ASP A N 1
ATOM 731 C CA . ASP A 1 93 ? -16.839 4.392 21.285 1.00 65.69 93 ASP A CA 1
ATOM 732 C C . ASP A 1 93 ? -15.452 5.043 21.306 1.00 65.69 93 ASP A C 1
ATOM 734 O O . ASP A 1 93 ? -14.791 5.179 20.275 1.00 65.69 93 ASP A O 1
ATOM 738 N N . SER A 1 94 ? -14.947 5.350 22.503 1.00 66.50 94 SER A N 1
ATOM 739 C CA . SER A 1 94 ? -13.587 5.872 22.686 1.00 66.50 94 SER A CA 1
ATOM 740 C C . SER A 1 94 ? -12.509 4.836 22.329 1.00 66.50 94 SER A C 1
ATOM 742 O O . SER A 1 94 ? -11.401 5.199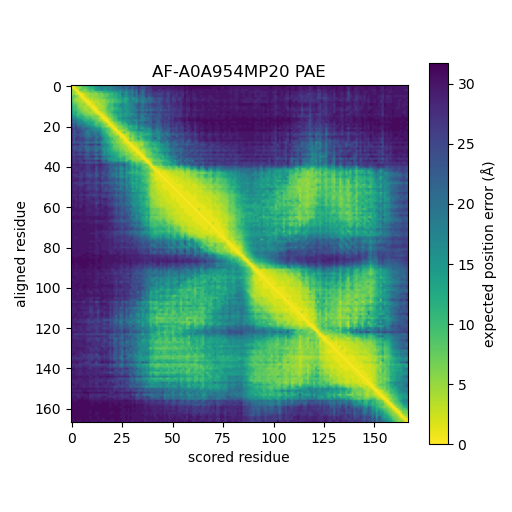 21.936 1.00 66.50 94 SER A O 1
ATOM 744 N N . TYR A 1 95 ? -12.811 3.535 22.454 1.00 62.75 95 TYR A N 1
ATOM 745 C CA . TYR A 1 95 ? -11.950 2.440 21.987 1.00 62.75 95 TYR A CA 1
ATOM 746 C C . TYR A 1 95 ? -11.886 2.361 20.473 1.00 62.75 95 TYR A C 1
ATOM 748 O O . TYR A 1 95 ? -10.786 2.392 19.920 1.00 62.75 95 TYR A O 1
ATOM 756 N N . LYS A 1 96 ? -13.045 2.341 19.811 1.00 70.31 96 LYS A N 1
ATOM 757 C CA . LYS A 1 96 ? -13.117 2.327 18.351 1.00 70.31 96 LYS A CA 1
ATOM 758 C C . LYS A 1 96 ? -12.392 3.529 17.756 1.00 70.31 96 LYS A C 1
ATOM 760 O O . LYS A 1 96 ? -11.576 3.350 16.860 1.00 70.31 96 LYS A O 1
ATOM 765 N N . LEU A 1 97 ? -12.573 4.729 18.317 1.00 69.38 97 LEU A N 1
ATOM 766 C CA . LEU A 1 97 ? -11.908 5.937 17.815 1.00 69.38 97 LEU A CA 1
ATOM 767 C C . LEU A 1 97 ? -10.374 5.879 17.919 1.00 69.38 97 LEU A C 1
ATOM 769 O O . LEU A 1 97 ? -9.667 6.308 17.005 1.00 69.38 97 LEU A O 1
ATOM 773 N N . GLN A 1 98 ? -9.845 5.369 19.037 1.00 70.31 98 GLN A N 1
ATOM 774 C CA . GLN A 1 98 ? -8.399 5.213 19.216 1.00 70.31 98 GLN A CA 1
ATOM 775 C C . GLN A 1 98 ? -7.828 4.146 18.287 1.00 70.31 98 GLN A C 1
ATOM 777 O O . GLN A 1 98 ? -6.804 4.402 17.656 1.00 70.31 98 GLN A O 1
ATOM 782 N N . LEU A 1 99 ? -8.507 3.001 18.164 1.00 70.81 99 LEU A N 1
ATOM 783 C CA . LEU A 1 99 ? -8.106 1.940 17.247 1.00 70.81 99 LEU A CA 1
ATOM 784 C C . LEU A 1 99 ? -8.089 2.429 15.799 1.00 70.81 99 LEU A C 1
ATOM 786 O O . LEU A 1 99 ? -7.101 2.207 15.105 1.00 70.81 99 LEU A O 1
ATOM 790 N N . GLY A 1 100 ? -9.112 3.175 15.379 1.00 71.88 100 GLY A N 1
ATOM 791 C CA . GLY A 1 100 ? -9.176 3.770 14.046 1.00 71.88 100 GLY A CA 1
ATOM 792 C C . GLY A 1 100 ? -8.024 4.695 13.732 1.00 71.88 100 GLY A C 1
ATOM 793 O O . GLY A 1 100 ? -7.431 4.583 12.667 1.00 71.88 100 GLY A O 1
ATOM 794 N N . ARG A 1 101 ? -7.650 5.569 14.674 1.00 78.00 101 ARG A N 1
ATOM 795 C CA . ARG A 1 101 ? -6.490 6.457 14.499 1.00 78.00 101 ARG A CA 1
ATOM 796 C C . ARG A 1 101 ? -5.187 5.687 14.324 1.00 78.00 101 ARG A C 1
ATOM 798 O O . ARG A 1 101 ? -4.409 6.026 13.439 1.00 78.00 101 ARG A O 1
ATOM 805 N N . THR A 1 102 ? -4.944 4.660 15.138 1.00 71.75 102 THR A N 1
ATOM 806 C CA . THR A 1 102 ? -3.742 3.822 14.994 1.00 71.75 102 THR A CA 1
ATOM 807 C C . THR A 1 102 ? -3.740 3.017 13.698 1.00 71.75 102 THR A C 1
ATOM 809 O O . THR A 1 102 ? -2.685 2.818 13.103 1.00 71.75 102 THR A O 1
ATOM 812 N N . LEU A 1 103 ? -4.911 2.584 13.238 1.00 74.69 103 LEU A N 1
ATOM 813 C CA . LEU A 1 103 ? -5.059 1.748 12.055 1.00 74.69 103 LEU A CA 1
ATOM 814 C C . LEU A 1 103 ? -4.969 2.559 10.757 1.00 74.69 103 LEU A C 1
ATOM 816 O O . LEU A 1 103 ? -4.326 2.111 9.817 1.00 74.69 103 LEU A O 1
ATOM 820 N N . LEU A 1 104 ? -5.516 3.779 10.738 1.00 78.00 104 LEU A N 1
ATOM 821 C CA . LEU A 1 104 ? -5.376 4.736 9.636 1.00 78.00 104 LEU A CA 1
ATOM 822 C C . LEU A 1 104 ? -3.910 5.156 9.454 1.00 78.00 104 LEU A C 1
ATOM 824 O O . LEU A 1 104 ? -3.415 5.139 8.332 1.00 78.00 104 LEU A O 1
ATOM 828 N N . LEU A 1 105 ? -3.190 5.407 10.556 1.00 80.75 105 LEU A N 1
ATOM 829 C CA . LEU A 1 105 ? -1.736 5.608 10.530 1.00 80.75 105 LEU A CA 1
ATOM 830 C C . LEU A 1 105 ? -1.000 4.378 9.983 1.00 80.75 105 LEU A C 1
ATOM 832 O O . LEU A 1 105 ? -0.167 4.509 9.095 1.00 80.75 105 LEU A O 1
ATOM 836 N N . GLY A 1 106 ? -1.316 3.173 10.471 1.00 73.00 106 GLY A N 1
ATOM 837 C CA . GLY A 1 106 ? -0.719 1.937 9.952 1.00 73.00 106 GLY A CA 1
ATOM 838 C C . GLY A 1 106 ? -0.968 1.755 8.453 1.00 73.00 106 GLY A C 1
ATOM 839 O O . GLY A 1 106 ? -0.068 1.357 7.717 1.00 73.00 106 GLY A O 1
ATOM 840 N N . LEU A 1 107 ? -2.161 2.121 7.985 1.00 76.38 107 LEU A N 1
ATOM 841 C CA . LEU A 1 107 ? -2.530 2.034 6.582 1.00 76.38 107 LEU A CA 1
ATOM 842 C C . LEU A 1 107 ? -1.745 3.023 5.708 1.00 76.38 107 LEU A C 1
ATOM 844 O O . LEU A 1 107 ? -1.348 2.637 4.616 1.00 76.38 107 LEU A O 1
ATOM 848 N N . GLU A 1 108 ? -1.453 4.241 6.181 1.00 79.69 108 GLU A N 1
ATOM 849 C CA . GLU A 1 108 ? -0.571 5.196 5.483 1.00 79.69 108 GLU A CA 1
ATOM 850 C C . GLU A 1 108 ? 0.847 4.635 5.269 1.00 79.69 108 GLU A C 1
ATOM 852 O O . GLU A 1 108 ? 1.432 4.814 4.198 1.00 79.69 108 GLU A O 1
ATOM 857 N N . PHE A 1 109 ? 1.383 3.891 6.242 1.00 75.56 109 PHE A N 1
ATOM 858 C CA . PHE A 1 109 ? 2.683 3.222 6.104 1.00 75.56 109 PHE A CA 1
ATOM 859 C C . PHE A 1 109 ? 2.621 1.976 5.203 1.00 75.56 109 PHE A C 1
ATOM 861 O O . PHE A 1 109 ? 3.501 1.790 4.361 1.00 75.56 109 PHE A O 1
ATOM 868 N N . LEU A 1 110 ? 1.575 1.148 5.317 1.00 75.31 110 LEU A N 1
ATOM 869 C CA . LEU A 1 110 ? 1.370 -0.032 4.458 1.00 75.31 110 LEU A CA 1
ATOM 870 C C . LEU A 1 110 ? 1.191 0.366 2.984 1.00 75.31 110 LEU A C 1
ATOM 872 O O . LEU A 1 110 ? 1.750 -0.265 2.090 1.00 75.31 110 LEU A O 1
ATOM 876 N N . VAL A 1 111 ? 0.473 1.464 2.742 1.00 80.88 111 VAL A N 1
ATOM 877 C CA . VAL A 1 111 ? 0.342 2.142 1.446 1.00 80.88 111 VAL A CA 1
ATOM 878 C C . VAL A 1 111 ? 1.712 2.451 0.837 1.00 80.88 111 VAL A C 1
ATOM 880 O O . VAL A 1 111 ? 1.906 2.218 -0.355 1.00 80.88 111 VAL A O 1
ATOM 883 N N . ALA A 1 112 ? 2.657 2.974 1.621 1.00 81.31 112 ALA A N 1
ATOM 884 C CA . ALA A 1 112 ? 3.971 3.359 1.114 1.00 81.31 112 ALA A CA 1
ATOM 885 C C . ALA A 1 112 ? 4.786 2.144 0.635 1.00 81.31 112 ALA A C 1
ATOM 887 O O . ALA A 1 112 ? 5.353 2.184 -0.457 1.00 81.31 112 ALA A O 1
ATOM 888 N N . GLY A 1 113 ? 4.795 1.046 1.400 1.00 77.56 113 GLY A N 1
ATOM 889 C CA . GLY A 1 113 ? 5.491 -0.192 1.012 1.00 77.56 113 GLY A CA 1
ATOM 890 C C . GLY A 1 113 ? 4.892 -0.846 -0.231 1.00 77.56 113 GLY A C 1
ATOM 891 O O . GLY A 1 113 ? 5.608 -1.295 -1.127 1.00 77.56 113 GLY A O 1
ATOM 892 N N . ASP A 1 114 ? 3.570 -0.814 -0.323 1.00 78.50 114 ASP A N 1
ATOM 893 C CA . ASP A 1 114 ? 2.803 -1.334 -1.446 1.00 78.50 114 ASP A CA 1
ATOM 894 C C . ASP A 1 114 ? 3.050 -0.547 -2.755 1.00 78.50 114 ASP A C 1
ATOM 896 O O . ASP A 1 114 ? 3.203 -1.131 -3.833 1.00 78.50 114 ASP A O 1
ATOM 900 N N . VAL A 1 115 ? 3.216 0.781 -2.665 1.00 80.88 115 VAL A N 1
ATOM 901 C CA . VAL A 1 115 ? 3.666 1.615 -3.799 1.00 80.88 115 VAL A CA 1
ATOM 902 C C . VAL A 1 115 ? 5.095 1.263 -4.217 1.00 80.88 115 VAL A C 1
ATOM 904 O O . VAL A 1 115 ? 5.344 1.082 -5.404 1.00 80.88 115 VAL A O 1
ATOM 907 N N . VAL A 1 116 ? 6.040 1.130 -3.279 1.00 81.38 116 VAL A N 1
ATOM 908 C CA . VAL A 1 116 ? 7.444 0.799 -3.605 1.00 81.38 116 VAL A CA 1
ATOM 909 C C . VAL A 1 116 ? 7.541 -0.540 -4.338 1.00 81.38 116 VAL A C 1
ATOM 911 O O . VAL A 1 116 ? 8.228 -0.646 -5.355 1.00 81.38 116 VAL A O 1
ATOM 914 N N . ARG A 1 117 ? 6.807 -1.552 -3.864 1.00 74.31 117 ARG A N 1
ATOM 915 C CA . ARG A 1 117 ? 6.785 -2.885 -4.476 1.00 74.31 117 ARG A CA 1
ATOM 916 C C . ARG A 1 117 ? 6.215 -2.869 -5.892 1.00 74.31 117 ARG A C 1
ATOM 918 O O . ARG A 1 117 ? 6.664 -3.636 -6.737 1.00 74.31 117 ARG A O 1
ATOM 925 N N . THR A 1 118 ? 5.239 -2.005 -6.159 1.00 78.88 118 THR A N 1
ATOM 926 C CA . THR A 1 118 ? 4.587 -1.927 -7.469 1.00 78.88 118 THR A CA 1
ATOM 927 C C . THR A 1 118 ? 5.366 -1.119 -8.498 1.00 78.88 118 THR A C 1
ATOM 929 O O . THR A 1 118 ? 5.459 -1.557 -9.641 1.00 78.88 118 THR A O 1
ATOM 932 N N . VAL A 1 119 ? 5.968 0.015 -8.124 1.00 75.94 119 VAL A N 1
ATOM 933 C CA . VAL A 1 119 ? 6.731 0.862 -9.070 1.00 75.94 119 VAL A CA 1
ATOM 934 C C . VAL A 1 119 ? 8.037 0.221 -9.541 1.00 75.94 119 VAL A C 1
ATOM 936 O O . VAL A 1 119 ? 8.570 0.591 -10.583 1.00 75.94 119 VAL A O 1
ATOM 939 N N . ALA A 1 120 ? 8.557 -0.733 -8.775 1.00 71.88 120 ALA A N 1
ATOM 940 C CA . ALA A 1 120 ? 9.803 -1.424 -9.067 1.00 71.88 120 ALA A CA 1
ATOM 941 C C . ALA A 1 120 ? 9.662 -2.632 -10.010 1.00 71.88 120 ALA A C 1
ATOM 943 O O . ALA A 1 120 ? 10.669 -3.153 -10.492 1.00 71.88 120 ALA A O 1
ATOM 944 N N . LEU A 1 121 ? 8.437 -3.102 -10.263 1.00 70.19 121 LEU A N 1
ATOM 945 C CA . LEU A 1 121 ? 8.170 -4.221 -11.165 1.00 70.19 121 LEU A CA 1
ATOM 946 C C . LEU A 1 121 ? 7.945 -3.681 -12.584 1.00 70.19 121 LEU A C 1
ATOM 948 O O . LEU A 1 121 ? 7.110 -2.808 -12.801 1.00 70.19 121 LEU A O 1
ATOM 952 N N . GLU A 1 122 ? 8.698 -4.193 -13.560 1.00 70.31 122 GLU A N 1
ATOM 953 C CA . GLU A 1 122 ? 8.716 -3.681 -14.939 1.00 70.31 122 GLU A CA 1
ATOM 954 C C . GLU A 1 122 ? 7.305 -3.576 -15.555 1.00 70.31 122 GLU A C 1
ATOM 956 O O . GLU A 1 122 ? 6.519 -4.515 -15.439 1.00 70.31 122 GLU A O 1
ATOM 961 N N . PRO A 1 123 ? 6.942 -2.486 -16.251 1.00 62.66 123 PRO A N 1
ATOM 962 C CA . PRO A 1 123 ? 5.600 -2.324 -16.806 1.00 62.66 123 PRO A CA 1
ATOM 963 C C . PRO A 1 123 ? 5.401 -3.215 -18.047 1.00 62.66 123 PRO A C 1
ATOM 965 O O . PRO A 1 123 ? 5.640 -2.810 -19.181 1.00 62.66 123 PRO A O 1
ATOM 968 N N . THR A 1 124 ? 4.947 -4.450 -17.831 1.00 78.31 124 THR A N 1
ATOM 969 C CA . THR A 1 124 ? 4.468 -5.386 -18.866 1.00 78.31 124 THR A CA 1
ATOM 970 C C . THR A 1 124 ? 2.973 -5.642 -18.676 1.00 78.31 124 THR A C 1
ATOM 972 O O . THR A 1 124 ? 2.470 -5.478 -17.569 1.00 78.31 124 THR A O 1
ATOM 975 N N . LEU A 1 125 ? 2.235 -6.083 -19.704 1.00 78.38 125 LEU A N 1
ATOM 976 C CA . LEU A 1 125 ? 0.791 -6.372 -19.572 1.00 78.38 125 LEU A CA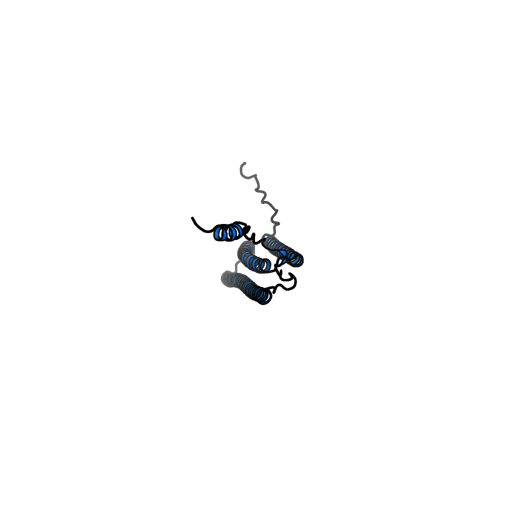 1
ATOM 977 C C . LEU A 1 125 ? 0.480 -7.375 -18.447 1.00 78.38 125 LEU A C 1
ATOM 979 O O . LEU A 1 125 ? -0.528 -7.244 -17.757 1.00 78.38 125 LEU A O 1
ATOM 983 N N . ASN A 1 126 ? 1.380 -8.333 -18.215 1.00 76.62 126 ASN A N 1
ATOM 984 C CA . ASN A 1 126 ? 1.256 -9.278 -17.112 1.00 76.62 126 ASN A CA 1
ATOM 985 C C . ASN A 1 126 ? 1.448 -8.580 -15.754 1.00 76.62 126 ASN A C 1
ATOM 987 O O . ASN A 1 126 ? 0.670 -8.790 -14.826 1.00 76.62 126 ASN A O 1
ATOM 991 N N . ASN A 1 127 ? 2.412 -7.664 -15.660 1.00 76.38 127 ASN A N 1
ATOM 992 C CA . ASN A 1 127 ? 2.669 -6.896 -14.442 1.00 76.38 127 ASN A CA 1
ATOM 993 C C . ASN A 1 127 ? 1.584 -5.833 -14.182 1.00 76.38 127 ASN A C 1
ATOM 995 O O . ASN A 1 127 ? 1.287 -5.548 -13.027 1.00 76.38 127 ASN A O 1
ATOM 999 N N . VAL A 1 128 ? 0.905 -5.325 -15.220 1.00 81.94 128 VAL A N 1
ATOM 1000 C CA . VAL A 1 128 ? -0.286 -4.462 -15.084 1.00 81.94 128 VAL A CA 1
ATOM 1001 C C . VAL A 1 128 ? -1.440 -5.209 -14.406 1.00 81.94 128 VAL A C 1
ATOM 1003 O O . VAL A 1 128 ? -2.141 -4.617 -13.588 1.00 81.94 128 VAL A O 1
ATOM 1006 N N . SER A 1 129 ? -1.627 -6.506 -14.681 1.00 84.38 129 SER A N 1
ATOM 1007 C CA . SER A 1 129 ? -2.652 -7.303 -13.986 1.00 84.38 129 SER A CA 1
ATOM 1008 C C . SER A 1 129 ? -2.359 -7.451 -12.488 1.00 84.38 129 SER A C 1
ATOM 1010 O O . SER A 1 129 ? -3.255 -7.283 -11.662 1.00 84.38 129 SER A O 1
ATOM 1012 N N . VAL A 1 130 ? -1.089 -7.673 -12.130 1.00 81.62 130 VAL A N 1
ATOM 1013 C CA . VAL A 1 130 ? -0.637 -7.753 -10.734 1.00 81.62 130 VAL A CA 1
ATOM 1014 C C . VAL A 1 130 ? -0.790 -6.398 -10.044 1.00 81.62 130 VAL A C 1
ATOM 1016 O O . VAL A 1 130 ? -1.294 -6.338 -8.926 1.00 81.62 130 VAL A O 1
ATOM 1019 N N . LEU A 1 131 ? -0.426 -5.310 -10.728 1.00 82.94 131 LEU A N 1
ATOM 1020 C CA . LEU A 1 131 ? -0.621 -3.941 -10.254 1.00 82.94 131 LEU A CA 1
ATOM 1021 C C . LEU A 1 131 ? -2.101 -3.653 -9.970 1.00 82.94 131 LEU A C 1
ATOM 1023 O O . LEU A 1 131 ? -2.436 -3.148 -8.901 1.00 82.94 131 LEU A O 1
ATOM 1027 N N . GLY A 1 132 ? -2.992 -4.007 -10.899 1.00 82.69 132 GLY A N 1
ATOM 1028 C CA . GLY A 1 132 ? -4.434 -3.825 -10.739 1.00 82.69 132 GLY A CA 1
ATOM 1029 C C . GLY A 1 132 ? -5.004 -4.630 -9.571 1.00 82.69 132 GLY A C 1
ATOM 1030 O O . GLY A 1 132 ? -5.775 -4.094 -8.776 1.00 82.69 132 GLY A O 1
ATOM 1031 N N . LEU A 1 133 ? -4.585 -5.891 -9.426 1.00 87.62 133 LEU A N 1
ATOM 1032 C CA . LEU A 1 133 ? -4.989 -6.745 -8.308 1.00 87.62 133 LEU A CA 1
ATOM 1033 C C . LEU A 1 133 ? -4.535 -6.169 -6.963 1.00 87.62 133 LEU A C 1
ATOM 1035 O O . LEU A 1 133 ? -5.312 -6.122 -6.013 1.00 87.62 133 LEU A O 1
ATOM 1039 N N . LEU A 1 134 ? -3.290 -5.712 -6.883 1.00 83.75 134 LEU A N 1
ATOM 1040 C CA . LEU A 1 134 ? -2.716 -5.171 -5.660 1.00 83.75 134 LEU A CA 1
ATOM 1041 C C . LEU A 1 134 ? -3.403 -3.854 -5.251 1.00 83.75 134 LEU A C 1
ATOM 1043 O O . LEU A 1 134 ? -3.787 -3.710 -4.089 1.00 83.75 134 LEU A O 1
ATOM 1047 N N . VAL A 1 135 ? -3.682 -2.951 -6.201 1.00 84.38 135 VAL A N 1
ATOM 1048 C CA . VAL A 1 135 ? -4.486 -1.743 -5.938 1.00 84.38 135 VAL A CA 1
ATOM 1049 C C . VAL A 1 135 ? -5.892 -2.117 -5.457 1.00 84.38 135 VAL A C 1
ATOM 1051 O O . VAL A 1 135 ? -6.361 -1.553 -4.472 1.00 84.38 135 VAL A O 1
ATOM 1054 N N . ALA A 1 136 ? -6.547 -3.098 -6.089 1.00 87.50 136 ALA A N 1
ATOM 1055 C CA . ALA A 1 136 ? -7.879 -3.548 -5.687 1.00 87.50 136 ALA A CA 1
ATOM 1056 C C . ALA A 1 136 ? -7.900 -4.112 -4.257 1.00 87.50 136 ALA A C 1
ATOM 1058 O O . ALA A 1 136 ? -8.760 -3.728 -3.464 1.00 87.50 136 ALA A O 1
ATOM 1059 N N . ILE A 1 137 ? -6.935 -4.970 -3.903 1.00 87.75 137 ILE A N 1
ATOM 1060 C CA . ILE A 1 137 ? -6.798 -5.519 -2.546 1.00 87.75 137 ILE A CA 1
ATOM 1061 C C . ILE A 1 137 ? -6.560 -4.390 -1.543 1.00 87.75 137 ILE A C 1
ATOM 1063 O O . ILE A 1 137 ? -7.228 -4.339 -0.512 1.00 87.75 137 ILE A O 1
ATOM 1067 N N . ARG A 1 138 ? -5.661 -3.449 -1.846 1.00 84.00 138 ARG A N 1
ATOM 1068 C CA . ARG A 1 138 ? -5.363 -2.322 -0.959 1.00 84.00 138 ARG A CA 1
ATOM 1069 C C . ARG A 1 138 ? -6.573 -1.427 -0.727 1.00 84.00 138 ARG A C 1
ATOM 1071 O O . ARG A 1 138 ? -6.840 -1.050 0.413 1.00 84.00 138 ARG A O 1
ATOM 1078 N N . THR A 1 139 ? -7.309 -1.087 -1.780 1.00 85.19 139 THR A N 1
ATOM 1079 C CA . THR A 1 139 ? -8.537 -0.298 -1.654 1.00 85.19 139 THR A CA 1
ATOM 1080 C C . THR A 1 139 ? -9.593 -1.065 -0.865 1.00 85.19 139 THR A C 1
ATOM 1082 O O . THR A 1 139 ? -10.209 -0.487 0.025 1.00 85.19 139 THR A O 1
ATOM 1085 N N . PHE A 1 140 ? -9.762 -2.362 -1.128 1.00 86.44 140 PHE A N 1
ATOM 1086 C CA . PHE A 1 140 ? -10.736 -3.195 -0.428 1.00 86.44 140 PHE A CA 1
ATOM 1087 C C . PHE A 1 140 ? -10.425 -3.334 1.068 1.00 86.44 140 PHE A C 1
ATOM 1089 O O . PHE A 1 140 ? -11.299 -3.081 1.892 1.00 86.44 140 PHE A O 1
ATOM 1096 N N . LEU A 1 141 ? -9.183 -3.674 1.431 1.00 83.00 141 LEU A N 1
ATOM 1097 C CA . LEU A 1 141 ? -8.758 -3.812 2.828 1.00 83.00 141 LEU A CA 1
ATOM 1098 C C . LEU A 1 141 ? -8.849 -2.484 3.578 1.00 83.00 141 LEU A C 1
ATOM 1100 O O . LEU A 1 141 ? -9.366 -2.453 4.690 1.00 83.00 141 LEU A O 1
ATOM 1104 N N . SER A 1 142 ? -8.402 -1.390 2.955 1.00 77.06 142 SER A N 1
ATOM 1105 C CA . SER A 1 142 ? -8.545 -0.043 3.514 1.00 77.06 142 SER A CA 1
ATOM 1106 C C . SER A 1 142 ? -10.009 0.297 3.797 1.00 77.06 142 SER A C 1
ATOM 1108 O O . SER A 1 142 ? -10.361 0.717 4.897 1.00 77.06 142 SER A O 1
ATOM 1110 N N . TRP A 1 143 ? -10.886 0.048 2.827 1.00 80.75 143 TRP A N 1
ATOM 1111 C CA . TRP A 1 143 ? -12.301 0.385 2.920 1.00 80.75 143 TRP A CA 1
ATOM 1112 C C . TRP A 1 143 ? -13.072 -0.484 3.918 1.00 80.75 143 TRP A C 1
ATOM 1114 O O . TRP A 1 143 ? -13.812 0.049 4.743 1.00 80.75 143 TRP A O 1
ATOM 1124 N N . SER A 1 144 ? -12.863 -1.804 3.897 1.00 82.50 144 SER A N 1
ATOM 1125 C CA . SER A 1 144 ? -13.494 -2.752 4.829 1.00 82.50 144 SER A CA 1
ATOM 1126 C C . SER A 1 144 ? -13.188 -2.400 6.281 1.00 82.50 144 SER A C 1
ATOM 1128 O O . SER A 1 144 ? -14.036 -2.520 7.159 1.00 82.50 144 SER A O 1
ATOM 1130 N N . LEU A 1 145 ? -11.965 -1.950 6.528 1.00 76.44 145 LEU A N 1
ATOM 1131 C CA . LEU A 1 145 ? -11.453 -1.654 7.851 1.00 76.44 145 LEU A CA 1
ATOM 1132 C C . LEU A 1 145 ? -11.968 -0.313 8.396 1.00 76.44 145 LEU A C 1
ATOM 1134 O O . LEU A 1 145 ? -12.208 -0.195 9.595 1.00 76.44 145 LEU A O 1
ATOM 1138 N N . VAL A 1 146 ? -12.229 0.665 7.525 1.00 72.50 146 VAL A N 1
ATOM 1139 C CA . VAL A 1 146 ? -12.961 1.892 7.884 1.00 72.50 146 VAL A CA 1
ATOM 1140 C C . VAL A 1 146 ? -14.424 1.576 8.214 1.00 72.50 146 VAL A C 1
ATOM 1142 O O . VAL A 1 146 ? -14.933 2.039 9.233 1.00 72.50 146 VAL A O 1
ATOM 1145 N N . VAL A 1 147 ? -15.084 0.739 7.407 1.00 80.44 147 VAL A N 1
ATOM 1146 C CA . VAL A 1 147 ? -16.499 0.364 7.597 1.00 80.44 147 VAL A CA 1
ATOM 1147 C C . VAL A 1 147 ? -16.730 -0.394 8.905 1.00 80.44 147 VAL A C 1
ATOM 1149 O O . VAL A 1 147 ? -17.638 -0.039 9.657 1.00 80.44 147 VAL A O 1
ATOM 1152 N N . GLU A 1 148 ? -15.903 -1.398 9.211 1.00 75.75 148 GLU A N 1
ATOM 1153 C CA . GLU A 1 148 ? -15.968 -2.170 10.465 1.00 75.75 148 GLU A CA 1
ATOM 1154 C C . GLU A 1 148 ? -15.887 -1.249 11.695 1.00 75.75 148 GLU A C 1
ATOM 1156 O O . GLU A 1 148 ? -16.570 -1.422 12.709 1.00 75.75 148 GLU A O 1
ATOM 1161 N N . LEU A 1 149 ? -15.040 -0.229 11.592 1.00 68.69 149 LEU A N 1
ATOM 1162 C CA . LEU A 1 149 ? -14.684 0.620 12.707 1.00 68.69 149 LEU A CA 1
ATOM 1163 C C . LEU A 1 149 ? -15.673 1.778 12.909 1.00 68.69 149 LEU A C 1
ATOM 1165 O O . LEU A 1 149 ? -16.008 2.115 14.048 1.00 68.69 149 LEU A O 1
ATOM 1169 N N . GLU A 1 150 ? -16.188 2.354 11.822 1.00 69.44 150 GLU A N 1
ATOM 1170 C CA . GLU A 1 150 ? -17.214 3.399 11.858 1.00 69.44 150 GLU A CA 1
ATOM 1171 C C . GLU A 1 150 ? -18.625 2.824 12.050 1.00 69.44 150 GLU A C 1
ATOM 1173 O O . GLU A 1 150 ? -19.506 3.540 12.541 1.00 69.44 150 GLU A O 1
ATOM 1178 N N . GLY A 1 151 ? -18.836 1.542 11.718 1.00 69.31 151 GLY A N 1
ATOM 1179 C CA . GLY A 1 151 ? -20.133 0.856 11.769 1.00 69.31 151 GLY A CA 1
ATOM 1180 C C . GLY A 1 151 ? -21.179 1.464 10.830 1.00 69.31 151 GLY A C 1
ATOM 1181 O O . GLY A 1 151 ? -22.375 1.267 11.023 1.00 69.31 151 GLY A O 1
ATOM 1182 N N . ARG A 1 152 ? -20.728 2.277 9.873 1.00 68.75 152 ARG A N 1
ATOM 1183 C CA . ARG A 1 152 ? -21.515 3.123 8.974 1.00 68.75 152 ARG A CA 1
ATOM 1184 C C . ARG A 1 152 ? -20.844 3.077 7.615 1.00 68.75 152 ARG A C 1
ATOM 1186 O O . ARG A 1 152 ? -19.617 3.083 7.535 1.00 68.75 152 ARG A O 1
ATOM 1193 N N . TRP A 1 153 ? -21.628 3.044 6.548 1.00 72.94 153 TRP A N 1
ATOM 1194 C CA . TRP A 1 153 ? -21.050 3.113 5.215 1.00 72.94 153 TRP A CA 1
ATOM 1195 C C . TRP A 1 153 ? -20.575 4.545 4.917 1.00 72.94 153 TRP A C 1
ATOM 1197 O O . TRP A 1 153 ? -21.256 5.499 5.290 1.00 72.94 153 TRP A O 1
ATOM 1207 N N . PRO A 1 154 ? -19.451 4.749 4.207 1.00 65.62 154 PRO A N 1
ATOM 1208 C CA . PRO A 1 154 ? -18.891 6.087 3.983 1.00 65.62 154 PRO A CA 1
ATOM 1209 C C . PRO A 1 154 ? -19.793 7.024 3.160 1.00 65.62 154 PRO A C 1
ATOM 1211 O O . PRO A 1 154 ? -19.584 8.235 3.156 1.00 65.62 154 PRO A O 1
ATOM 1214 N N . TRP A 1 155 ? -20.807 6.498 2.464 1.00 74.50 155 TRP A N 1
ATOM 1215 C CA . TRP A 1 155 ? -21.818 7.307 1.769 1.00 74.50 155 TRP A CA 1
ATOM 1216 C C . TRP A 1 155 ? -22.996 7.726 2.658 1.00 74.50 155 TRP A C 1
ATOM 1218 O O . TRP A 1 155 ? -23.864 8.475 2.203 1.00 74.50 155 TRP A O 1
ATOM 1228 N N . GLU A 1 156 ? -23.031 7.298 3.920 1.00 72.12 156 GLU A N 1
ATOM 1229 C CA . GLU A 1 156 ? -24.040 7.684 4.901 1.00 72.12 156 GLU A CA 1
ATOM 1230 C C . GLU A 1 156 ? -23.756 9.113 5.391 1.00 72.12 156 GLU A C 1
ATOM 1232 O O . GLU A 1 156 ? -23.148 9.364 6.434 1.00 72.12 156 GLU A O 1
ATOM 1237 N N . ARG A 1 157 ? -24.141 10.100 4.575 1.00 65.06 157 ARG A N 1
ATOM 1238 C CA . ARG A 1 157 ? -24.026 11.519 4.925 1.00 65.06 157 ARG A CA 1
ATOM 1239 C C . ARG A 1 157 ? -24.831 11.776 6.196 1.00 65.06 157 ARG A C 1
ATOM 1241 O O . ARG A 1 157 ? -26.022 11.475 6.234 1.00 65.06 157 ARG A O 1
ATOM 1248 N N . ARG A 1 158 ? -24.208 12.403 7.206 1.00 58.44 158 ARG A N 1
ATOM 1249 C CA . ARG A 1 158 ? -24.930 12.993 8.345 1.00 58.44 158 ARG A CA 1
ATOM 1250 C C . ARG A 1 158 ? -26.049 13.871 7.788 1.00 58.44 158 ARG A C 1
ATOM 1252 O O . ARG A 1 158 ? -25.775 14.969 7.303 1.00 58.44 158 ARG A O 1
ATOM 1259 N N . ARG A 1 159 ? -27.299 13.415 7.879 1.00 55.16 159 ARG A N 1
ATOM 1260 C CA . ARG A 1 159 ? -28.432 14.334 7.903 1.00 55.16 159 ARG A CA 1
ATOM 1261 C C . ARG A 1 159 ? -28.204 15.189 9.143 1.00 55.16 159 ARG A C 1
ATOM 1263 O O . ARG A 1 159 ? -28.290 14.698 10.262 1.00 55.16 159 ARG A O 1
ATOM 1270 N N . LYS A 1 160 ? -27.751 16.426 8.938 1.00 52.59 160 LYS A N 1
ATOM 1271 C CA . LYS A 1 160 ? -27.939 17.461 9.944 1.00 52.59 160 LYS A CA 1
ATOM 1272 C C . LYS A 1 160 ? -29.445 17.603 10.068 1.00 52.59 160 LYS A C 1
ATOM 1274 O O . LYS A 1 160 ? -30.130 17.823 9.074 1.00 52.59 160 LYS A O 1
ATOM 1279 N N . ASP A 1 161 ? -29.942 17.378 11.267 1.00 52.31 161 ASP A N 1
ATOM 1280 C CA . ASP A 1 161 ? -31.330 17.625 11.585 1.00 52.31 161 ASP A CA 1
ATOM 1281 C C . ASP A 1 161 ? -31.522 19.146 11.580 1.00 52.31 161 ASP A C 1
ATOM 1283 O O . ASP A 1 161 ? -31.171 19.842 12.532 1.00 52.31 161 ASP A O 1
ATOM 1287 N N . ASP A 1 162 ? -32.031 19.661 10.462 1.00 56.34 162 ASP A N 1
ATOM 1288 C CA . ASP A 1 162 ? -32.359 21.066 10.196 1.00 56.34 162 ASP A CA 1
ATOM 1289 C C . ASP A 1 162 ? -33.542 21.586 11.057 1.00 56.34 162 ASP A C 1
ATOM 1291 O O . ASP A 1 162 ? -34.378 22.338 10.570 1.00 56.34 162 ASP A O 1
ATOM 1295 N N . ASN A 1 163 ? -33.658 21.192 12.335 1.00 56.41 163 ASN A N 1
ATOM 1296 C CA . ASN A 1 163 ? -34.871 21.412 13.146 1.00 56.41 163 ASN A CA 1
ATOM 1297 C C . ASN A 1 163 ? -34.663 22.053 14.534 1.00 56.41 163 ASN A C 1
ATOM 1299 O O . ASN A 1 163 ? -35.572 22.015 15.358 1.00 56.41 163 ASN A O 1
ATOM 1303 N N . GLN A 1 164 ? -33.514 22.682 14.813 1.00 57.31 164 GLN A N 1
ATOM 1304 C CA . GLN A 1 164 ? -33.288 23.405 16.086 1.00 57.31 164 GLN A CA 1
ATOM 1305 C C . GLN A 1 164 ? -33.144 24.933 15.956 1.00 57.31 164 GLN A C 1
ATOM 1307 O O . GLN A 1 164 ? -32.837 25.596 16.937 1.00 57.31 164 GLN A O 1
ATOM 1312 N N . ALA A 1 165 ? -33.407 25.522 14.784 1.00 57.31 165 ALA A N 1
ATOM 1313 C CA . ALA A 1 165 ? -33.384 26.983 14.597 1.00 57.31 165 ALA A CA 1
ATOM 1314 C C . ALA A 1 165 ? -34.783 27.644 14.602 1.00 57.31 165 ALA A C 1
ATOM 1316 O O . ALA A 1 165 ? -34.906 28.801 14.210 1.00 57.31 165 ALA A O 1
ATOM 1317 N N . ALA A 1 166 ? -35.833 26.921 15.011 1.00 56.28 166 ALA A N 1
ATOM 1318 C CA . ALA A 1 166 ? -37.222 27.401 14.990 1.00 56.28 166 ALA A CA 1
ATOM 1319 C C . ALA A 1 166 ? -37.969 27.243 16.334 1.00 56.28 166 ALA A C 1
ATOM 1321 O O . ALA A 1 166 ? -39.195 27.128 16.334 1.00 56.28 166 ALA A O 1
ATOM 1322 N N . GLN A 1 167 ? -37.254 27.230 17.466 1.00 48.25 167 GLN A N 1
ATOM 1323 C CA . GLN A 1 167 ? -37.846 27.379 18.805 1.00 48.25 167 GLN A CA 1
ATOM 1324 C C . GLN A 1 167 ? -37.204 28.540 19.552 1.00 48.25 167 GLN A C 1
ATOM 1326 O O . GLN A 1 167 ? -35.957 28.630 19.519 1.00 48.25 167 GLN A O 1
#

Nearest PDB structures (foldseek):
  5j9q-assembly1_H  TM=5.335E-01  e=8.512E+00  Saccharomyces cerevisiae S288C
  6ixg-assembly1_A  TM=3.090E-01  e=2.352E+00  Homo sapiens

Radius of gyration: 37.91 Å; Cα contacts (8 Å, |Δi|>4): 44; chains: 1; bounding box: 97×44×112 Å

Mean predicted aligned error: 17.83 Å

Foldseek 3Di:
DDDPVVVVVVVVVVPDDPPPPPVPPVPPPDPDPVPPPDPDDVVLVVLVVVLVVLLVVLVVVLVVLLCVLVCVVCVVVVVVCVVPVDDDDPVVLVVLVSNVVSVVVSLVSNVVSLVSNLVSDDDDPVSVVVVVVSVVVSVVVVQVSVCVSVVDHPPPDPPPPPPDPPD